Protein AF-A0A5P5ZPL7-F1 (afdb_monomer_lite)

Structure (mmCIF, N/CA/C/O backbone):
data_AF-A0A5P5ZPL7-F1
#
_entry.id   AF-A0A5P5ZPL7-F1
#
loop_
_atom_site.group_PDB
_atom_site.id
_atom_site.type_symbol
_atom_site.label_atom_id
_atom_site.label_alt_id
_atom_site.label_comp_id
_atom_site.label_asym_id
_atom_site.label_entity_id
_atom_site.label_seq_id
_atom_site.pdbx_PDB_ins_code
_atom_site.Cartn_x
_atom_site.Cartn_y
_atom_site.Cartn_z
_atom_site.occupancy
_atom_site.B_iso_or_equiv
_atom_site.auth_seq_id
_atom_site.auth_comp_id
_atom_site.auth_asym_id
_atom_site.auth_atom_id
_atom_site.pdbx_PDB_model_num
ATOM 1 N N . MET A 1 1 ? -10.254 -7.113 11.369 1.00 63.56 1 MET A N 1
ATOM 2 C CA . MET A 1 1 ? -10.296 -6.396 10.073 1.00 63.56 1 MET A CA 1
ATOM 3 C C . MET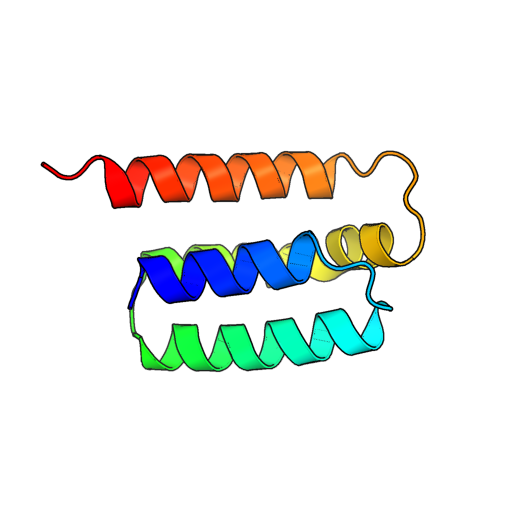 A 1 1 ? -9.100 -5.486 9.811 1.00 63.56 1 MET A C 1
ATOM 5 O O . MET A 1 1 ? -8.281 -5.866 8.986 1.00 63.56 1 MET A O 1
ATOM 9 N N . ALA A 1 2 ? -8.901 -4.353 10.502 1.00 68.75 2 ALA A N 1
ATOM 10 C CA . ALA A 1 2 ? -7.780 -3.440 10.193 1.00 68.75 2 ALA A CA 1
ATOM 11 C C . ALA A 1 2 ? -6.382 -4.103 10.266 1.00 68.75 2 ALA A C 1
ATOM 13 O O . ALA A 1 2 ? -5.529 -3.869 9.410 1.00 68.75 2 ALA A O 1
ATOM 14 N N . TYR A 1 3 ? -6.156 -4.987 11.245 1.00 74.00 3 TYR A N 1
ATOM 15 C CA . TYR A 1 3 ? -4.903 -5.746 11.369 1.00 74.00 3 TYR A CA 1
ATOM 16 C C . TYR A 1 3 ? -4.682 -6.729 10.204 1.00 74.00 3 TYR A C 1
ATOM 18 O O . TYR A 1 3 ? -3.568 -6.845 9.699 1.00 74.00 3 TYR A O 1
ATOM 26 N N . GLN A 1 4 ? -5.746 -7.392 9.735 1.00 79.56 4 GLN A N 1
ATOM 27 C CA . GLN A 1 4 ? -5.680 -8.346 8.620 1.00 79.56 4 GLN A CA 1
ATOM 28 C C . GLN A 1 4 ? -5.357 -7.646 7.301 1.00 79.56 4 GLN A C 1
ATOM 30 O O . GLN A 1 4 ? -4.480 -8.106 6.577 1.00 79.56 4 GLN A O 1
ATOM 35 N N . LEU A 1 5 ? -5.987 -6.497 7.029 1.00 79.44 5 LEU A N 1
ATOM 36 C CA . LEU A 1 5 ? -5.665 -5.676 5.859 1.00 79.44 5 LEU A CA 1
ATOM 37 C C . LEU A 1 5 ? -4.184 -5.274 5.865 1.00 79.44 5 LEU A C 1
ATOM 39 O O . LEU A 1 5 ? -3.513 -5.339 4.838 1.00 79.44 5 LEU A O 1
ATOM 43 N N . ASN A 1 6 ? -3.640 -4.918 7.027 1.00 77.44 6 ASN A N 1
ATOM 44 C CA . ASN A 1 6 ? -2.230 -4.558 7.152 1.00 77.44 6 ASN A CA 1
ATOM 45 C C . ASN A 1 6 ? -1.285 -5.755 6.925 1.00 77.44 6 ASN A C 1
ATOM 47 O O . ASN A 1 6 ? -0.234 -5.612 6.298 1.00 77.44 6 ASN A O 1
ATOM 51 N N . ASP A 1 7 ? -1.652 -6.945 7.411 1.00 80.38 7 ASP A N 1
ATOM 52 C CA . ASP A 1 7 ? -0.862 -8.163 7.205 1.00 80.38 7 ASP A CA 1
ATOM 53 C C . ASP A 1 7 ? -0.859 -8.617 5.736 1.00 80.38 7 ASP A C 1
ATOM 55 O O . ASP A 1 7 ? 0.192 -8.989 5.209 1.00 80.38 7 ASP A O 1
ATOM 59 N N . VAL A 1 8 ? -2.001 -8.510 5.046 1.00 82.81 8 VAL A N 1
ATOM 60 C CA . VAL A 1 8 ? -2.106 -8.768 3.599 1.00 82.81 8 VAL A CA 1
ATOM 61 C C . VAL A 1 8 ? -1.200 -7.818 2.821 1.00 82.81 8 VAL A C 1
ATOM 63 O O . VAL A 1 8 ? -0.403 -8.273 2.000 1.00 82.81 8 VAL A O 1
ATOM 66 N N . LEU A 1 9 ? -1.242 -6.519 3.131 1.00 81.00 9 LEU A N 1
ATOM 67 C CA . LEU A 1 9 ? -0.384 -5.524 2.491 1.00 81.00 9 LEU A CA 1
ATOM 68 C C . LEU A 1 9 ? 1.101 -5.863 2.693 1.00 81.00 9 LEU A C 1
ATOM 70 O O . LEU A 1 9 ? 1.858 -5.953 1.731 1.00 81.00 9 LEU A O 1
ATOM 74 N N . ARG A 1 10 ? 1.517 -6.169 3.926 1.00 80.88 10 ARG A N 1
ATOM 75 C CA . ARG A 1 10 ? 2.889 -6.614 4.228 1.00 80.88 10 ARG A CA 1
ATOM 76 C C . ARG A 1 10 ? 3.291 -7.852 3.423 1.00 80.88 10 ARG A C 1
ATOM 78 O O . ARG A 1 10 ? 4.419 -7.914 2.937 1.00 80.88 10 ARG A O 1
ATOM 85 N N . LYS A 1 11 ? 2.410 -8.850 3.307 1.00 82.88 11 LYS A N 1
ATOM 86 C CA . LYS A 1 11 ? 2.682 -10.072 2.534 1.00 82.88 11 LYS A CA 1
ATOM 87 C C . LYS A 1 11 ? 2.913 -9.757 1.060 1.00 82.88 11 LYS A C 1
ATOM 89 O O . LYS A 1 11 ? 3.862 -10.284 0.496 1.00 82.88 11 LYS A O 1
ATOM 94 N N . ILE A 1 12 ? 2.117 -8.867 0.466 1.00 81.50 12 ILE A N 1
ATOM 95 C CA . ILE A 1 12 ? 2.274 -8.456 -0.938 1.00 81.50 12 ILE A CA 1
ATOM 96 C C . ILE A 1 12 ? 3.653 -7.827 -1.176 1.00 81.50 12 ILE A C 1
ATOM 98 O O . ILE A 1 12 ? 4.322 -8.189 -2.137 1.00 81.50 12 ILE A O 1
ATOM 102 N N . TYR A 1 13 ? 4.102 -6.946 -0.278 1.00 71.56 13 TYR A N 1
ATOM 103 C CA . TYR A 1 13 ? 5.391 -6.253 -0.416 1.00 71.56 13 TYR A CA 1
ATOM 104 C C . TYR A 1 13 ? 6.612 -7.117 -0.078 1.00 71.56 13 TYR A C 1
ATOM 106 O O . TYR A 1 13 ? 7.677 -6.921 -0.652 1.00 71.56 13 TYR A O 1
ATOM 114 N N . ASN A 1 14 ? 6.484 -8.081 0.838 1.00 74.31 14 ASN A N 1
ATOM 115 C CA . ASN A 1 14 ? 7.587 -8.990 1.174 1.00 74.31 14 ASN A CA 1
ATOM 116 C C . ASN A 1 14 ? 7.698 -10.193 0.227 1.00 74.31 14 ASN A C 1
ATOM 118 O O . ASN A 1 14 ? 8.729 -10.868 0.214 1.00 74.31 14 ASN A O 1
ATOM 122 N N . GLN A 1 15 ? 6.656 -10.495 -0.549 1.00 74.12 15 GLN A N 1
ATOM 123 C CA . GLN A 1 15 ? 6.705 -11.572 -1.529 1.00 74.12 15 GLN A CA 1
ATOM 124 C C . GLN A 1 15 ? 7.551 -11.167 -2.743 1.00 74.12 15 GLN A C 1
ATOM 126 O O . GLN A 1 15 ? 7.366 -10.106 -3.333 1.00 74.12 15 GLN A O 1
ATOM 131 N N . LYS A 1 16 ? 8.457 -12.057 -3.167 1.00 70.00 16 LYS A N 1
ATOM 132 C CA . LYS A 1 16 ? 9.134 -11.953 -4.468 1.00 70.00 16 LYS A CA 1
ATOM 133 C C . LYS A 1 16 ? 8.163 -12.380 -5.570 1.00 70.00 16 LYS A C 1
ATOM 135 O O . LYS A 1 16 ? 8.157 -13.534 -5.983 1.00 70.00 16 LYS A O 1
ATOM 140 N N . ILE A 1 17 ? 7.316 -11.454 -5.999 1.00 77.00 17 ILE A N 1
ATOM 141 C CA . ILE A 1 17 ? 6.357 -11.642 -7.092 1.00 77.00 17 ILE A CA 1
ATOM 142 C C . ILE A 1 17 ? 6.644 -10.655 -8.219 1.00 77.00 17 ILE A C 1
ATOM 144 O O . ILE A 1 17 ? 7.128 -9.552 -7.981 1.00 77.00 17 ILE A O 1
ATOM 148 N N . ILE A 1 18 ? 6.336 -11.054 -9.452 1.00 75.19 18 ILE A N 1
ATOM 149 C CA . ILE A 1 18 ? 6.468 -10.178 -10.619 1.00 75.19 18 ILE A CA 1
ATOM 150 C C . ILE A 1 18 ? 5.464 -9.020 -10.547 1.00 75.19 18 ILE A C 1
ATOM 152 O O . ILE A 1 18 ? 4.365 -9.168 -10.003 1.00 75.19 18 ILE A O 1
ATOM 156 N N . LYS A 1 19 ? 5.821 -7.883 -11.157 1.00 75.06 19 LYS A N 1
ATOM 157 C CA . LYS A 1 19 ? 5.028 -6.640 -11.184 1.00 75.06 19 LYS A CA 1
ATOM 158 C C . LYS A 1 19 ? 3.534 -6.877 -11.448 1.00 75.06 19 LYS A C 1
ATOM 160 O O . LYS A 1 19 ? 2.701 -6.390 -10.691 1.00 75.06 19 LYS A O 1
ATOM 165 N N . SER A 1 20 ? 3.185 -7.666 -12.464 1.00 78.56 20 SER A N 1
ATOM 166 C CA . SER A 1 20 ? 1.784 -7.941 -12.827 1.00 78.56 20 SER A CA 1
ATOM 167 C C . SER A 1 20 ? 0.998 -8.650 -11.719 1.00 78.56 20 SER A C 1
ATOM 169 O O . SER A 1 20 ? -0.158 -8.318 -11.466 1.00 78.56 20 SER A O 1
ATOM 171 N N . VAL A 1 21 ? 1.635 -9.580 -11.001 1.00 82.75 21 VAL A N 1
ATOM 172 C CA . VAL A 1 21 ? 1.014 -10.295 -9.874 1.00 82.75 21 VAL A CA 1
ATOM 173 C C . VAL A 1 21 ? 0.860 -9.365 -8.667 1.00 82.75 21 VAL A C 1
ATOM 175 O O . VAL A 1 21 ? -0.157 -9.423 -7.977 1.00 82.75 21 VAL A O 1
ATOM 178 N N . ALA A 1 22 ? 1.822 -8.467 -8.430 1.00 82.12 22 ALA A N 1
ATOM 179 C CA . ALA A 1 22 ? 1.720 -7.461 -7.373 1.00 82.12 22 ALA A CA 1
ATOM 180 C C . ALA A 1 22 ? 0.557 -6.482 -7.616 1.00 82.12 22 ALA A C 1
ATOM 182 O O . ALA A 1 22 ? -0.196 -6.196 -6.686 1.00 82.12 22 ALA A O 1
ATOM 183 N N . ILE A 1 23 ? 0.359 -6.029 -8.862 1.00 81.00 23 ILE A N 1
ATOM 184 C CA . ILE A 1 23 ? -0.765 -5.154 -9.248 1.00 81.00 23 ILE A CA 1
ATOM 185 C C . ILE A 1 23 ? -2.106 -5.833 -8.960 1.00 81.00 23 ILE A C 1
ATOM 187 O O . ILE A 1 23 ? -2.969 -5.231 -8.327 1.00 81.00 23 ILE A O 1
ATOM 191 N N . LEU A 1 24 ? -2.262 -7.094 -9.376 1.00 87.44 24 LEU A N 1
ATOM 192 C CA . LEU A 1 24 ? -3.479 -7.873 -9.131 1.00 87.44 24 LEU A CA 1
ATOM 193 C C . LEU A 1 24 ? -3.782 -8.000 -7.634 1.00 87.44 24 LEU A C 1
ATOM 195 O O . LEU A 1 24 ? -4.900 -7.730 -7.201 1.00 87.44 24 LEU A O 1
ATOM 199 N N . LYS A 1 25 ? -2.781 -8.343 -6.816 1.00 85.75 25 LYS A N 1
ATOM 200 C CA . LYS A 1 25 ? -2.970 -8.459 -5.362 1.00 85.75 25 LYS A CA 1
ATOM 201 C C . LYS A 1 25 ? -3.306 -7.124 -4.694 1.00 85.75 25 LYS A C 1
ATOM 203 O O . LYS A 1 25 ? -4.132 -7.098 -3.786 1.00 85.75 25 LYS A O 1
ATOM 208 N N . LEU A 1 26 ? -2.696 -6.026 -5.143 1.00 84.38 26 LEU A N 1
ATOM 209 C CA . LEU A 1 26 ? -3.031 -4.683 -4.663 1.00 84.38 26 LEU A CA 1
ATOM 210 C C . LEU A 1 26 ? -4.462 -4.287 -5.041 1.00 84.38 26 LEU A C 1
ATOM 212 O O . LEU A 1 26 ? -5.143 -3.684 -4.221 1.00 84.38 26 LEU A O 1
ATOM 216 N N . ALA A 1 27 ? -4.936 -4.657 -6.234 1.00 86.25 27 ALA A N 1
ATOM 217 C CA . ALA A 1 27 ? -6.312 -4.397 -6.654 1.00 86.25 27 ALA A CA 1
ATOM 218 C C . ALA A 1 27 ? -7.335 -5.123 -5.765 1.00 86.25 27 ALA A C 1
ATOM 220 O O . ALA A 1 27 ? -8.308 -4.506 -5.335 1.00 86.25 27 ALA A O 1
ATOM 221 N N . HIS A 1 28 ? -7.081 -6.390 -5.421 1.00 88.25 28 HIS A N 1
ATOM 222 C CA . HIS A 1 28 ? -7.907 -7.117 -4.449 1.00 88.25 28 HIS A CA 1
ATOM 223 C C . HIS A 1 28 ? -7.904 -6.436 -3.077 1.00 88.25 28 HIS A C 1
ATOM 225 O O . HIS A 1 28 ? -8.964 -6.170 -2.520 1.00 88.25 28 HIS A O 1
ATOM 231 N N . TRP A 1 29 ? -6.724 -6.062 -2.578 1.00 87.31 29 TRP A N 1
ATOM 232 C CA . TRP A 1 29 ? -6.601 -5.369 -1.297 1.00 87.31 29 TRP A CA 1
ATOM 233 C C . TRP A 1 29 ? -7.306 -4.002 -1.283 1.00 87.31 29 TRP A C 1
ATOM 235 O O . TRP A 1 29 ? -7.889 -3.619 -0.272 1.00 87.31 29 TRP A O 1
ATOM 245 N N . PHE A 1 30 ? -7.285 -3.262 -2.398 1.00 84.69 30 PHE A N 1
ATOM 246 C CA . PHE A 1 30 ? -8.035 -2.011 -2.527 1.00 84.69 30 PHE A CA 1
ATOM 247 C C . PHE A 1 30 ? -9.536 -2.233 -2.401 1.00 84.69 30 PHE A C 1
ATOM 249 O O . PHE A 1 30 ? -10.180 -1.476 -1.681 1.00 84.69 30 PHE A O 1
ATOM 256 N N . LYS A 1 31 ? -10.068 -3.286 -3.028 1.00 86.50 31 LYS A N 1
ATOM 257 C CA . LYS A 1 31 ? -11.479 -3.647 -2.895 1.00 86.50 31 LYS A CA 1
ATOM 258 C C . LYS A 1 31 ? -11.840 -3.944 -1.435 1.00 86.50 31 LYS A C 1
ATOM 260 O O . LYS A 1 31 ? -12.782 -3.350 -0.922 1.00 86.50 31 LYS A O 1
ATOM 265 N N . ASP A 1 32 ? -11.029 -4.745 -0.741 1.00 85.12 32 ASP A N 1
ATOM 266 C CA . ASP A 1 32 ? -11.249 -5.066 0.679 1.00 85.12 32 ASP A CA 1
ATOM 267 C C . ASP A 1 32 ? -11.202 -3.813 1.579 1.00 85.12 32 ASP A C 1
ATOM 269 O O . ASP A 1 32 ? -11.928 -3.703 2.567 1.00 85.12 32 ASP A O 1
ATOM 273 N N . VAL A 1 33 ? -10.343 -2.844 1.247 1.00 83.38 33 VAL A N 1
ATOM 274 C CA . VAL A 1 33 ? -10.254 -1.555 1.946 1.00 83.38 33 VAL A CA 1
ATOM 275 C C . VAL A 1 33 ? -11.475 -0.673 1.691 1.00 83.38 33 VAL A C 1
ATOM 277 O O . VAL A 1 33 ? -11.953 -0.024 2.624 1.00 83.38 33 VAL A O 1
ATOM 280 N N . GLU A 1 34 ? -11.948 -0.613 0.446 1.00 82.50 34 GLU A N 1
ATOM 281 C CA . GLU A 1 34 ? -13.143 0.147 0.077 1.00 82.50 34 GLU A CA 1
ATOM 282 C C . GLU A 1 34 ? -14.384 -0.432 0.771 1.00 82.50 34 GLU A C 1
ATOM 284 O O . GLU A 1 34 ? -15.153 0.330 1.355 1.00 82.50 34 GLU A O 1
ATOM 289 N N . GLU A 1 35 ? -14.512 -1.762 0.833 1.00 83.94 35 GLU A N 1
ATOM 290 C CA . GLU A 1 35 ? -15.573 -2.448 1.586 1.00 83.94 35 GLU A CA 1
ATOM 291 C C . GLU A 1 35 ? -15.461 -2.228 3.107 1.00 83.94 35 GLU A C 1
ATOM 293 O O . GLU A 1 35 ? -16.472 -2.147 3.802 1.00 83.94 35 GLU A O 1
ATOM 298 N N . PHE A 1 36 ? -14.247 -2.057 3.645 1.00 81.56 36 PHE A N 1
ATOM 299 C CA . PHE A 1 36 ? -14.039 -1.747 5.064 1.00 81.56 36 PHE A CA 1
ATOM 300 C C . PHE A 1 36 ? -14.412 -0.296 5.444 1.00 81.56 36 PHE A C 1
ATOM 302 O O . PHE A 1 36 ? -14.555 0.007 6.630 1.00 81.56 36 PHE A O 1
ATOM 309 N N . GLY A 1 37 ? -14.562 0.618 4.477 1.00 76.69 37 GLY A N 1
ATOM 310 C CA . GLY A 1 37 ? -15.127 1.961 4.691 1.00 76.69 37 GLY A CA 1
ATOM 311 C C . GLY A 1 37 ? -14.310 2.911 5.583 1.00 76.69 37 GLY A C 1
ATOM 312 O O . GLY A 1 37 ? -14.823 3.927 6.052 1.00 76.69 37 GLY A O 1
ATOM 313 N N . ASN A 1 38 ? -13.035 2.612 5.848 1.00 77.75 38 ASN A N 1
ATOM 314 C CA . ASN A 1 38 ? -12.220 3.376 6.794 1.00 77.75 38 ASN A CA 1
ATOM 315 C C . ASN A 1 38 ? -11.353 4.446 6.097 1.00 77.75 38 ASN A C 1
ATOM 317 O O . ASN A 1 38 ? -10.433 4.125 5.340 1.00 77.75 38 ASN A O 1
ATOM 321 N N . LYS A 1 39 ? -11.577 5.727 6.439 1.00 75.50 39 LYS A N 1
ATOM 322 C CA . LYS A 1 39 ? -10.841 6.896 5.902 1.00 75.50 39 LYS A CA 1
ATOM 323 C C . LYS A 1 39 ? -9.315 6.783 6.005 1.00 75.50 39 LYS A C 1
ATOM 325 O O . LYS A 1 39 ? -8.594 7.273 5.130 1.00 75.50 39 LYS A O 1
ATOM 330 N N . ALA A 1 40 ? -8.812 6.150 7.064 1.00 72.81 40 ALA A N 1
ATOM 331 C CA . ALA A 1 40 ? -7.383 5.967 7.278 1.00 72.81 40 ALA A CA 1
ATOM 332 C C . ALA A 1 40 ? -6.782 5.090 6.164 1.00 72.81 40 ALA A C 1
ATOM 334 O O . ALA A 1 40 ? -5.749 5.430 5.587 1.00 72.81 40 ALA A O 1
ATOM 335 N N . PHE A 1 41 ? -7.481 4.020 5.776 1.00 76.56 41 PHE A N 1
ATOM 336 C CA . PHE A 1 41 ? -7.054 3.156 4.680 1.00 76.56 41 PHE A CA 1
ATOM 337 C C . PHE A 1 41 ? -7.251 3.808 3.306 1.00 76.56 41 PHE A C 1
ATOM 339 O O . PHE A 1 41 ? -6.377 3.661 2.455 1.00 76.56 41 PHE A O 1
ATOM 346 N N . SER A 1 42 ? -8.295 4.617 3.094 1.00 78.69 42 SER A N 1
ATOM 347 C CA . SER A 1 42 ? -8.462 5.387 1.846 1.00 78.69 42 SER A CA 1
ATOM 348 C C . SER A 1 42 ? -7.261 6.301 1.554 1.00 78.69 42 SER A C 1
ATOM 350 O O . SER A 1 42 ? -6.850 6.463 0.404 1.00 78.69 42 SER A O 1
ATOM 352 N N . THR A 1 43 ? -6.639 6.855 2.600 1.00 80.62 43 THR A N 1
ATOM 353 C CA . THR A 1 43 ? -5.419 7.673 2.478 1.00 80.62 43 THR A CA 1
ATOM 354 C C . THR A 1 43 ? -4.218 6.834 2.031 1.00 80.62 43 THR A C 1
ATOM 356 O O . THR A 1 43 ? -3.415 7.270 1.197 1.00 80.62 43 THR A O 1
ATOM 359 N N . VAL A 1 44 ? -4.116 5.600 2.530 1.00 78.00 44 VAL A N 1
ATOM 360 C CA . VAL A 1 44 ? -3.091 4.632 2.114 1.00 78.00 44 VAL A CA 1
ATOM 361 C C . VAL A 1 44 ? -3.306 4.219 0.656 1.00 78.00 44 VAL A C 1
ATOM 363 O O . VAL A 1 44 ? -2.356 4.276 -0.121 1.00 78.00 44 VAL A O 1
ATOM 366 N N . VAL A 1 45 ? -4.542 3.912 0.247 1.00 82.88 45 VAL A N 1
ATOM 367 C CA . VAL A 1 45 ? -4.894 3.594 -1.152 1.00 82.88 45 VAL A CA 1
ATOM 368 C C . VAL A 1 45 ? -4.494 4.725 -2.089 1.00 82.88 45 VAL A C 1
ATOM 370 O O . VAL A 1 45 ? -3.823 4.484 -3.093 1.00 82.88 45 VAL A O 1
ATOM 373 N N . ARG A 1 46 ? -4.841 5.970 -1.747 1.00 82.25 46 ARG A N 1
ATOM 374 C CA . ARG A 1 46 ? -4.468 7.148 -2.540 1.00 82.25 46 ARG A CA 1
ATOM 375 C C . ARG A 1 46 ? -2.951 7.270 -2.681 1.00 82.25 46 ARG A C 1
ATOM 377 O O . ARG A 1 46 ? -2.461 7.477 -3.785 1.00 82.25 46 ARG A O 1
ATOM 384 N N . THR A 1 47 ? -2.213 7.066 -1.591 1.00 79.12 47 THR A N 1
ATOM 385 C CA . THR A 1 47 ? -0.743 7.105 -1.593 1.00 79.12 47 THR A CA 1
ATOM 386 C C . THR A 1 47 ? -0.148 6.006 -2.478 1.00 79.12 47 THR A C 1
ATOM 388 O O . THR A 1 47 ? 0.740 6.287 -3.281 1.00 79.12 47 THR A O 1
ATOM 391 N N . ILE A 1 48 ? -0.650 4.768 -2.377 1.00 77.06 48 ILE A N 1
ATOM 392 C CA . ILE A 1 48 ? -0.190 3.653 -3.218 1.00 77.06 48 ILE A CA 1
ATOM 393 C C . ILE A 1 48 ? -0.494 3.942 -4.684 1.00 77.06 48 ILE A C 1
ATOM 395 O O . ILE A 1 48 ? 0.377 3.728 -5.514 1.00 77.06 48 ILE A O 1
ATOM 399 N N . ARG A 1 49 ? -1.681 4.464 -5.021 1.00 78.44 49 ARG A N 1
ATOM 400 C CA . ARG A 1 49 ? -2.027 4.830 -6.404 1.00 78.44 49 ARG A CA 1
ATOM 401 C C . ARG A 1 49 ? -1.087 5.908 -6.949 1.00 78.44 49 ARG A C 1
ATOM 403 O O . ARG A 1 49 ? -0.528 5.712 -8.026 1.00 78.44 49 ARG A O 1
ATOM 410 N N . THR A 1 50 ? -0.838 6.981 -6.193 1.00 79.88 50 THR A N 1
ATOM 411 C CA . THR A 1 50 ? 0.074 8.070 -6.594 1.00 79.88 50 THR A CA 1
ATOM 412 C C . THR A 1 50 ? 1.511 7.590 -6.800 1.00 79.88 50 THR A C 1
ATOM 414 O O . THR A 1 50 ? 2.158 7.994 -7.759 1.00 79.88 50 THR A O 1
ATOM 417 N N . HIS A 1 51 ? 2.014 6.706 -5.936 1.00 74.94 51 HIS A N 1
ATOM 418 C CA . HIS A 1 51 ? 3.391 6.203 -6.013 1.00 74.94 51 HIS A CA 1
ATOM 419 C C . HIS A 1 51 ? 3.503 4.817 -6.658 1.00 74.94 51 HIS A C 1
ATOM 421 O O . HIS A 1 51 ? 4.567 4.197 -6.598 1.00 74.94 51 HIS A O 1
ATOM 427 N N . SER A 1 52 ? 2.428 4.327 -7.278 1.00 71.38 52 SER A N 1
ATOM 428 C CA . SER A 1 52 ? 2.335 2.965 -7.810 1.00 71.38 52 SER A CA 1
ATOM 429 C C . SER A 1 52 ? 3.447 2.697 -8.808 1.00 71.38 52 SER A C 1
ATOM 431 O O . SER A 1 52 ? 4.108 1.677 -8.711 1.00 71.38 52 SER A O 1
ATOM 433 N N . ASN A 1 53 ? 3.752 3.641 -9.696 1.00 70.31 53 ASN A N 1
ATOM 434 C CA . ASN A 1 53 ? 4.806 3.451 -10.685 1.00 70.31 53 ASN A CA 1
ATOM 435 C C . ASN A 1 53 ? 6.190 3.238 -10.041 1.00 70.31 53 ASN A C 1
ATOM 437 O O . ASN A 1 53 ? 6.932 2.349 -10.456 1.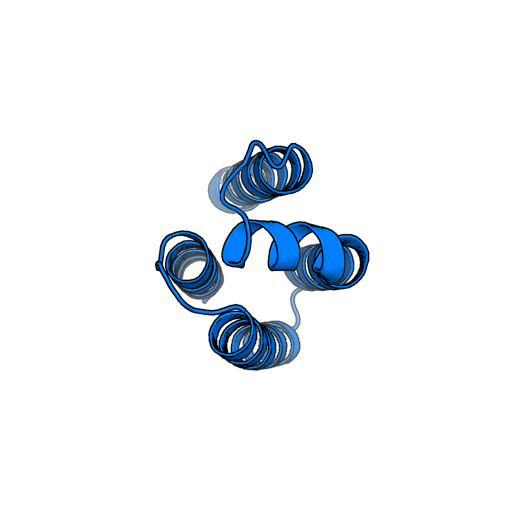00 70.31 53 ASN A O 1
ATOM 441 N N . ASN A 1 54 ? 6.500 3.976 -8.968 1.00 68.81 54 ASN A N 1
ATOM 442 C CA . ASN A 1 54 ? 7.752 3.812 -8.230 1.00 68.81 54 ASN A CA 1
ATOM 443 C C . ASN A 1 54 ? 7.764 2.511 -7.426 1.00 68.81 54 ASN A C 1
ATOM 445 O O . ASN A 1 54 ? 8.743 1.780 -7.469 1.00 68.81 54 ASN A O 1
ATOM 449 N N . ILE A 1 55 ? 6.667 2.184 -6.739 1.00 69.06 55 ILE A N 1
ATOM 450 C CA . ILE A 1 55 ? 6.505 0.922 -6.001 1.00 69.06 55 ILE A CA 1
ATOM 451 C C . ILE A 1 55 ? 6.664 -0.277 -6.940 1.00 69.06 55 ILE A C 1
ATOM 453 O O . ILE A 1 55 ? 7.364 -1.232 -6.630 1.00 69.06 55 ILE A O 1
ATOM 457 N N . LEU A 1 56 ? 6.039 -0.221 -8.111 1.00 69.69 56 LEU A N 1
ATOM 458 C CA . LEU A 1 56 ? 6.084 -1.281 -9.107 1.00 69.69 56 LEU A CA 1
ATOM 459 C C . LEU A 1 56 ? 7.466 -1.417 -9.749 1.00 69.69 56 LEU A C 1
ATOM 461 O O . LEU A 1 56 ? 7.809 -2.504 -10.204 1.00 69.69 56 LEU A O 1
ATOM 465 N N . ASN A 1 57 ? 8.263 -0.346 -9.761 1.00 68.06 57 ASN A N 1
ATOM 466 C CA . ASN A 1 57 ? 9.661 -0.411 -10.165 1.00 68.06 57 ASN A CA 1
ATOM 467 C C . ASN A 1 57 ? 10.517 -1.201 -9.155 1.00 68.06 57 ASN A C 1
ATOM 469 O O . ASN A 1 57 ? 11.458 -1.858 -9.583 1.00 68.06 57 ASN A O 1
ATOM 473 N N . ASP A 1 58 ? 10.150 -1.229 -7.862 1.00 63.94 58 ASP A N 1
ATOM 474 C CA . ASP A 1 58 ? 10.810 -2.051 -6.823 1.00 63.94 58 ASP A CA 1
ATOM 475 C C . ASP A 1 58 ? 10.694 -3.555 -7.101 1.00 63.94 58 ASP A C 1
ATOM 477 O O . ASP A 1 58 ? 11.630 -4.325 -6.888 1.00 63.94 58 ASP A O 1
ATOM 481 N N . PHE A 1 59 ? 9.533 -3.971 -7.619 1.00 64.62 59 PHE A N 1
ATOM 482 C CA . PHE A 1 59 ? 9.269 -5.365 -7.974 1.00 64.62 59 PHE A CA 1
ATOM 483 C C . PHE A 1 59 ? 10.039 -5.813 -9.225 1.00 64.62 59 PHE A C 1
ATOM 485 O O . PHE A 1 59 ? 10.264 -7.011 -9.394 1.00 64.62 59 PHE A O 1
ATOM 492 N N . THR A 1 60 ? 10.450 -4.880 -10.092 1.00 63.75 60 THR A N 1
ATOM 493 C CA . THR A 1 60 ? 11.205 -5.174 -11.323 1.00 63.75 60 THR A CA 1
ATOM 494 C C . THR A 1 60 ? 12.715 -5.014 -11.129 1.00 63.75 60 THR A C 1
ATOM 496 O O . THR A 1 60 ? 13.479 -5.855 -11.588 1.00 63.75 60 T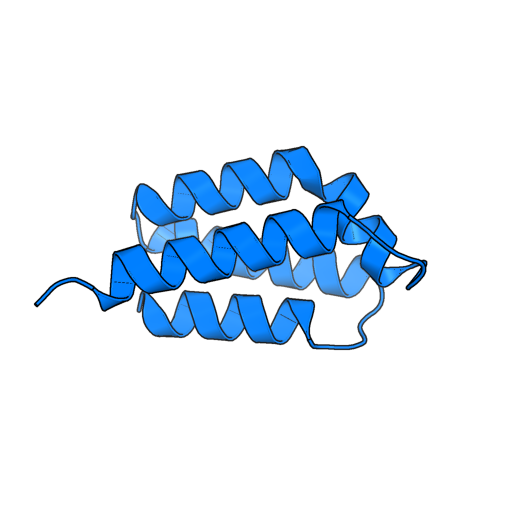HR A O 1
ATOM 499 N N . ASN A 1 61 ? 13.152 -3.965 -10.429 1.00 59.06 61 ASN A N 1
ATOM 500 C CA . ASN A 1 61 ? 14.553 -3.641 -10.182 1.00 59.06 61 ASN A CA 1
ATOM 501 C C . ASN A 1 61 ? 14.745 -3.401 -8.680 1.00 59.06 61 ASN A C 1
ATOM 503 O O . ASN A 1 61 ? 14.414 -2.339 -8.160 1.00 59.06 61 ASN A O 1
ATOM 507 N N . ARG A 1 62 ? 15.312 -4.387 -7.975 1.00 57.38 62 ARG A N 1
ATOM 508 C CA . ARG A 1 62 ? 15.620 -4.346 -6.528 1.00 57.38 62 ARG A CA 1
ATOM 509 C C . ARG A 1 62 ? 16.718 -3.337 -6.137 1.00 57.38 62 ARG A C 1
ATOM 511 O O . ARG A 1 62 ? 17.330 -3.458 -5.078 1.00 57.38 62 ARG A O 1
ATOM 518 N N . THR A 1 63 ? 17.022 -2.372 -6.991 1.00 48.19 63 THR A N 1
ATOM 519 C CA . THR A 1 63 ? 18.079 -1.384 -6.798 1.00 48.19 63 THR A CA 1
ATOM 520 C C . THR A 1 63 ? 17.497 -0.128 -6.156 1.00 48.19 63 THR A C 1
ATOM 522 O O . THR A 1 63 ? 16.952 0.751 -6.813 1.00 48.19 63 THR A O 1
ATOM 525 N N . THR A 1 64 ? 17.615 -0.080 -4.827 1.00 54.81 64 THR A N 1
ATOM 526 C CA . THR A 1 64 ? 17.594 1.138 -3.997 1.00 54.81 64 THR A CA 1
ATOM 527 C C . THR A 1 64 ? 16.414 2.073 -4.257 1.00 54.81 64 THR A C 1
ATOM 529 O O . THR A 1 64 ? 16.556 3.219 -4.679 1.00 54.81 64 THR A O 1
ATOM 532 N N . ASN A 1 65 ? 15.208 1.593 -3.980 1.00 55.34 65 ASN A N 1
ATOM 533 C CA . ASN A 1 65 ? 14.009 2.380 -4.194 1.00 55.34 65 ASN A CA 1
ATOM 534 C C . ASN A 1 65 ? 13.653 3.190 -2.943 1.00 55.34 65 ASN A C 1
ATOM 536 O O . ASN A 1 65 ? 12.924 2.738 -2.055 1.00 55.34 65 ASN A O 1
ATOM 540 N N . ALA A 1 66 ? 14.147 4.425 -2.886 1.00 57.25 66 ALA A N 1
ATOM 541 C CA . ALA A 1 66 ? 13.801 5.388 -1.842 1.00 57.25 66 ALA A CA 1
ATOM 542 C C . ALA A 1 66 ? 12.275 5.529 -1.649 1.00 57.25 66 ALA A C 1
ATOM 544 O O . ALA A 1 66 ? 11.806 5.761 -0.533 1.00 57.25 66 ALA A O 1
ATOM 545 N N . SER A 1 67 ? 11.468 5.320 -2.698 1.00 55.19 67 SER A N 1
ATOM 546 C CA . SER A 1 67 ? 10.007 5.328 -2.576 1.00 55.19 67 SER A CA 1
ATOM 547 C C . SER A 1 67 ? 9.450 4.092 -1.878 1.00 55.19 67 SER A C 1
ATOM 549 O O . SER A 1 67 ? 8.491 4.233 -1.125 1.00 55.19 67 SER A O 1
ATOM 551 N N . ALA A 1 68 ? 10.051 2.910 -2.047 1.00 60.16 68 ALA A N 1
ATOM 552 C CA . ALA A 1 68 ? 9.675 1.723 -1.279 1.00 60.16 68 ALA A CA 1
ATOM 553 C C . ALA A 1 68 ? 10.036 1.889 0.208 1.00 60.16 68 ALA A C 1
ATOM 555 O O . ALA A 1 68 ? 9.241 1.537 1.078 1.00 60.16 68 ALA A O 1
ATOM 556 N N . GLN A 1 69 ? 11.178 2.515 0.521 1.00 63.72 69 GLN A N 1
ATOM 557 C CA . GLN A 1 69 ? 11.532 2.873 1.902 1.00 63.72 69 GLN A CA 1
ATOM 558 C C . GLN A 1 69 ? 10.578 3.909 2.502 1.00 63.72 69 GLN A C 1
ATOM 560 O O . GLN A 1 69 ? 10.079 3.708 3.608 1.0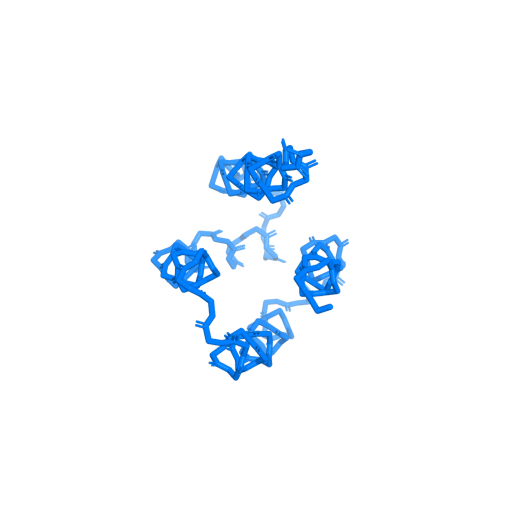0 63.72 69 GLN A O 1
ATOM 565 N N . SER A 1 70 ? 10.286 4.992 1.778 1.00 61.91 70 SER A N 1
ATOM 566 C CA . SER A 1 70 ? 9.359 6.034 2.234 1.00 61.91 70 SER A CA 1
ATOM 567 C C . SER A 1 70 ? 7.945 5.472 2.430 1.00 61.91 70 SER A C 1
ATOM 569 O O . SER A 1 70 ? 7.247 5.799 3.391 1.00 61.91 70 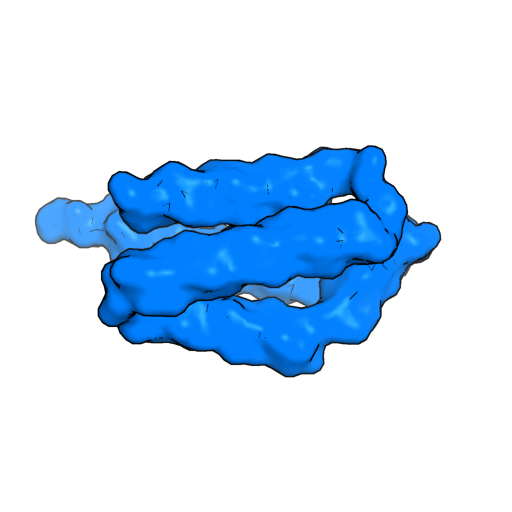SER A O 1
ATOM 571 N N . PHE A 1 71 ? 7.546 4.531 1.576 1.00 64.88 71 PHE A N 1
ATOM 572 C CA . PHE A 1 71 ? 6.288 3.814 1.702 1.00 64.88 71 PHE A CA 1
ATOM 573 C C . PHE A 1 71 ? 6.267 2.849 2.900 1.00 64.88 71 PHE A C 1
ATOM 575 O O . PHE A 1 71 ? 5.328 2.889 3.695 1.00 64.88 71 PHE A O 1
ATOM 582 N N . ASN A 1 72 ? 7.322 2.053 3.108 1.00 67.12 72 ASN A N 1
ATOM 583 C CA . ASN A 1 72 ? 7.464 1.196 4.290 1.00 67.12 72 ASN A CA 1
ATOM 584 C C . ASN A 1 72 ? 7.469 2.016 5.590 1.00 67.12 72 ASN A C 1
ATOM 586 O O . ASN A 1 72 ? 6.854 1.608 6.577 1.00 67.12 72 ASN A O 1
ATOM 590 N N . ALA A 1 73 ? 8.093 3.197 5.586 1.00 73.62 73 ALA A N 1
ATOM 591 C CA . ALA A 1 73 ? 8.047 4.142 6.697 1.00 73.62 73 ALA A CA 1
ATOM 592 C C . ALA A 1 73 ? 6.619 4.659 6.944 1.00 73.62 73 ALA A C 1
ATOM 594 O O . ALA A 1 73 ? 6.174 4.694 8.092 1.00 73.62 73 ALA A O 1
ATOM 595 N N . LYS A 1 74 ? 5.857 4.970 5.886 1.00 65.50 74 LYS A N 1
ATOM 596 C CA . LY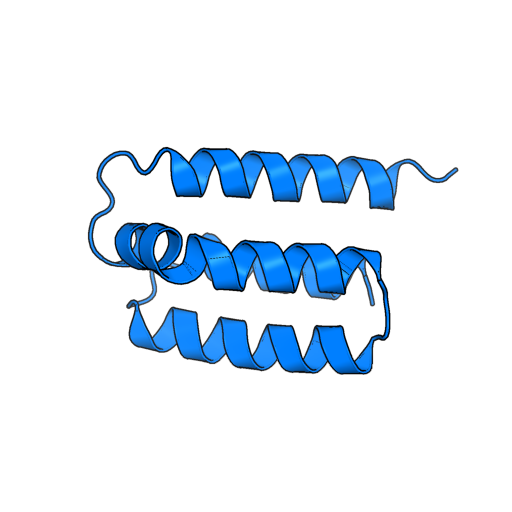S A 1 74 ? 4.441 5.354 5.997 1.00 65.50 74 LYS A CA 1
ATOM 597 C C . LYS A 1 74 ? 3.555 4.218 6.513 1.00 65.50 74 LYS A C 1
ATOM 599 O O . LYS A 1 74 ? 2.744 4.474 7.397 1.00 65.50 74 LYS A O 1
ATOM 604 N N . ILE A 1 75 ? 3.736 2.974 6.057 1.00 66.81 75 ILE A N 1
ATOM 605 C CA . ILE A 1 75 ? 3.029 1.803 6.616 1.00 66.81 75 ILE A CA 1
ATOM 606 C C . ILE A 1 75 ? 3.384 1.609 8.091 1.00 66.81 75 ILE A C 1
ATOM 608 O O . ILE A 1 75 ? 2.506 1.342 8.913 1.00 66.81 75 ILE A O 1
ATOM 612 N N . LYS A 1 76 ? 4.661 1.760 8.456 1.00 70.25 76 LYS A N 1
ATOM 613 C CA . LYS A 1 76 ? 5.103 1.665 9.851 1.00 70.25 76 LYS A CA 1
ATOM 614 C C . LYS A 1 76 ? 4.436 2.741 10.711 1.00 70.25 76 LYS A C 1
ATOM 616 O O . LYS A 1 76 ? 3.908 2.417 11.769 1.00 70.25 76 LYS A O 1
ATOM 621 N N . ASN A 1 77 ? 4.387 3.984 10.235 1.00 70.75 77 ASN A N 1
ATOM 622 C CA . ASN A 1 77 ? 3.715 5.079 10.931 1.00 70.75 77 ASN A CA 1
ATOM 623 C C . ASN A 1 77 ? 2.200 4.845 11.050 1.00 70.75 77 ASN A C 1
ATOM 625 O O . ASN A 1 77 ? 1.613 5.068 12.103 1.00 70.75 77 ASN A O 1
ATOM 629 N N . PHE A 1 78 ? 1.575 4.318 9.996 1.00 66.25 78 PHE A N 1
ATOM 630 C CA . PHE A 1 78 ? 0.165 3.936 9.992 1.00 66.25 78 PHE A CA 1
ATOM 631 C C . PHE A 1 78 ? -0.142 2.839 11.024 1.00 66.25 78 PHE A C 1
ATOM 633 O O . PHE A 1 78 ? -1.138 2.915 11.734 1.00 66.25 78 PHE A O 1
ATOM 640 N N . ARG A 1 79 ? 0.746 1.846 11.179 1.00 66.50 79 ARG A N 1
ATOM 641 C CA . ARG A 1 79 ? 0.639 0.822 12.234 1.00 66.50 79 ARG A CA 1
ATOM 642 C C . ARG A 1 79 ? 0.717 1.410 13.636 1.00 66.50 79 ARG A C 1
ATOM 644 O O . ARG A 1 79 ? -0.024 0.958 14.499 1.00 66.50 79 ARG A O 1
ATOM 651 N N . ILE A 1 80 ? 1.601 2.380 13.861 1.00 72.12 80 ILE A N 1
ATOM 652 C CA . ILE A 1 80 ? 1.726 3.053 15.161 1.00 72.12 80 ILE A CA 1
ATOM 653 C C . ILE A 1 80 ? 0.436 3.820 15.476 1.00 72.12 80 ILE A C 1
ATOM 655 O O . ILE A 1 80 ? -0.085 3.690 16.575 1.00 72.12 80 ILE A O 1
ATOM 659 N N . GLN A 1 81 ? -0.131 4.530 14.497 1.00 65.19 81 GLN A N 1
ATOM 660 C CA . GLN A 1 81 ? -1.404 5.241 14.665 1.00 65.19 81 GLN A CA 1
ATOM 661 C C . GLN A 1 81 ? -2.589 4.298 14.921 1.00 65.19 81 GLN A C 1
ATOM 663 O O . GLN A 1 81 ? -3.452 4.613 15.730 1.00 65.19 81 GLN A O 1
ATOM 668 N N . LEU A 1 82 ? -2.628 3.130 14.271 1.00 62.91 82 LEU A N 1
ATOM 669 C CA . LEU A 1 82 ? -3.697 2.146 14.482 1.00 62.91 82 LEU A CA 1
ATOM 670 C C . LEU A 1 82 ? -3.529 1.302 15.755 1.00 62.91 82 LEU A C 1
ATOM 672 O O . LEU A 1 82 ? -4.520 0.828 16.295 1.00 62.91 82 LEU A O 1
ATOM 676 N N . GLY A 1 83 ? -2.294 1.057 16.200 1.00 57.91 83 GLY A N 1
ATOM 677 C CA . GLY A 1 83 ? -1.982 0.226 17.370 1.00 57.91 83 GLY A CA 1
ATOM 678 C C . GLY A 1 83 ? -1.712 1.008 18.658 1.00 57.91 83 GLY A C 1
ATOM 679 O O . GLY A 1 83 ? -1.542 0.394 19.705 1.00 57.91 83 GLY A O 1
ATOM 680 N N . GLY A 1 84 ? -1.640 2.339 18.582 1.00 49.56 84 GLY A N 1
ATOM 681 C CA . GLY A 1 84 ? -1.402 3.240 19.713 1.00 49.56 84 GLY A CA 1
ATOM 682 C C . GLY A 1 84 ? -2.670 3.719 20.420 1.00 49.56 84 GLY A C 1
ATOM 683 O O . GLY A 1 84 ? -2.570 4.512 21.350 1.00 49.56 84 GLY A O 1
ATOM 684 N N . VAL A 1 85 ? -3.848 3.257 19.997 1.00 44.62 85 VAL A N 1
ATOM 685 C CA . VAL A 1 85 ? -5.104 3.541 20.694 1.00 44.62 85 VAL A CA 1
ATOM 686 C C . VAL A 1 85 ? -5.234 2.544 21.849 1.00 44.62 85 VAL A C 1
ATOM 688 O O . VAL A 1 85 ? -5.629 1.396 21.643 1.00 44.62 85 VAL A O 1
ATOM 691 N N . LYS A 1 86 ? -4.811 2.970 23.042 1.00 46.03 86 LYS A N 1
ATOM 692 C CA . LYS A 1 86 ? -5.325 2.457 24.316 1.00 46.03 86 LYS A CA 1
ATOM 693 C C . LYS A 1 86 ? -6.507 3.313 24.741 1.00 46.03 86 LYS A C 1
ATOM 695 O O . LYS A 1 86 ? -6.427 4.538 24.505 1.00 46.03 86 LYS A O 1
#

pLDDT: mean 72.61, std 10.31, range [44.62, 88.25]

Secondary structure (DSSP, 8-state):
-HHHHHHHHHHHHHS---HHHHHHHHHHHHHHHHHHT-HHHHHHHHHHHHTHHHHHHHHH--S--HHHHHHHHHHHHHHHHHH---

Foldseek 3Di:
DVVVLLVLVVCLLPDLDALVVSVVSLVVSVVVLVVVVDPLVVVLNVLCVVCVVLSSVCSVDVPDRPSVVVNVVVSVVSCCVVVVDD

Sequence (86 aa):
MAYQLNDVLRKIYNQKIIKSVAILKLAHWFKDVEEFGNKAFSTVVRTIRTHSNNILNDFTNRTTNASAQSFNAKIKNFRIQLGGVK

Radius of gyration: 12.65 Å; chains: 1; bounding box: 34×20×37 Å